Protein AF-A0A0P8XVA8-F1 (afdb_monomer_lite)

Sequence (141 aa):
MCWETRLVLPKIAVMILIILNGAVDSFELCRSSTLVIQVSASPHFAFCVVSFVTNGIIIGFSFIAIIGIILEKMLMLEVFLVAIIIHCFSKMVVWVVCGNYLDKVDPRFDHRLFEIGLITTLLTLYFASRLWMRICDIQRG

Secondary structure (DSSP, 8-state):
-TTHHHHHHHHHHHHHHHHHHHHHHHHHHHHHHHHHHH-TTSTTHHHHHHHHHHHHHHHHHHHHHHHHHHTT-HHHHHHHHHHHHHHHHHHHHHIIIIIHHHTTT-TT--HHHHHHHHHHHHHHHHHHHHHHHHHHHHHH-

Foldseek 3Di:
DVLVVVLPVLLVVLLVLLVVLLVLLVVLLVVLVVVLVVCVPDPCNVVSVLSNVLSVVLNVLSVLCNVCSVVVPLVSLVVNLVSLVVSLVSLVVCCVVVVVVVVVVPVPPDPVSSVVSNVSSVVSSVSSVVSSVSSVVVVVD

Organism: Drosophila ananassae (NCBI:txid7217)

pLDDT: mean 78.62, std 13.07, range [43.66, 93.69]

Structure (mmCIF, N/CA/C/O backbone):
data_AF-A0A0P8XVA8-F1
#
_entry.id   AF-A0A0P8XVA8-F1
#
loop_
_atom_site.group_PDB
_atom_site.id
_atom_site.type_symbol
_atom_site.label_atom_id
_atom_site.label_alt_id
_atom_site.label_comp_id
_atom_site.label_asym_id
_atom_site.label_entity_id
_atom_site.label_seq_id
_atom_site.pdbx_PDB_ins_code
_atom_site.Cartn_x
_atom_site.Cartn_y
_atom_site.Cartn_z
_atom_site.occupancy
_atom_site.B_iso_or_equiv
_atom_site.auth_seq_id
_atom_site.auth_comp_id
_atom_site.auth_asym_id
_atom_site.auth_atom_id
_atom_site.pdbx_PDB_model_num
ATOM 1 N N . MET A 1 1 ? -15.044 3.484 29.009 1.00 43.66 1 MET A N 1
ATOM 2 C CA . MET A 1 1 ? -13.900 4.421 28.903 1.00 43.66 1 MET A CA 1
ATOM 3 C C . MET A 1 1 ? -12.526 3.748 28.753 1.00 43.66 1 MET A C 1
ATOM 5 O O . MET A 1 1 ? -11.752 4.228 27.943 1.00 43.66 1 MET A O 1
ATOM 9 N N . CYS A 1 2 ? -12.189 2.636 29.431 1.00 51.25 2 CYS A N 1
ATOM 10 C CA . CYS A 1 2 ? -10.865 1.984 29.255 1.00 51.25 2 CYS A CA 1
ATOM 11 C C . CYS A 1 2 ? -10.637 1.236 27.921 1.00 51.25 2 CYS A C 1
ATOM 13 O O . CYS A 1 2 ? -9.511 0.827 27.646 1.00 51.25 2 CYS A O 1
ATOM 15 N N . TRP A 1 3 ? -11.675 0.995 27.116 1.00 49.81 3 TRP A N 1
ATOM 16 C CA . TRP A 1 3 ? -11.559 0.230 25.864 1.00 49.81 3 TRP A CA 1
ATOM 17 C C . TRP A 1 3 ? -11.219 1.113 24.656 1.00 49.81 3 TRP A C 1
ATOM 19 O O . TRP A 1 3 ? -10.370 0.734 23.852 1.00 49.81 3 TRP A O 1
ATOM 29 N N . GLU A 1 4 ? -11.781 2.322 24.581 1.00 51.34 4 GLU A N 1
ATOM 30 C CA . GLU A 1 4 ? -11.507 3.288 23.503 1.00 51.34 4 GLU A CA 1
ATOM 31 C C . GLU A 1 4 ? -10.033 3.723 23.483 1.00 51.34 4 GLU A C 1
ATOM 33 O O . GLU A 1 4 ? -9.414 3.808 22.424 1.00 51.34 4 GLU A O 1
ATOM 38 N N . THR A 1 5 ? -9.412 3.890 24.655 1.00 54.75 5 THR A N 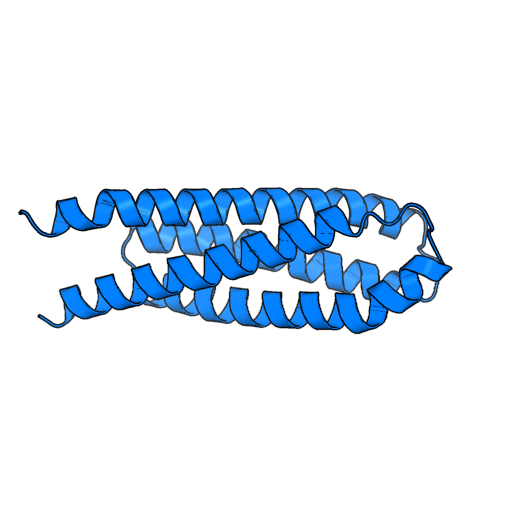1
ATOM 39 C CA . THR A 1 5 ? -7.988 4.241 24.778 1.00 54.75 5 THR A CA 1
ATOM 40 C C . THR A 1 5 ? -7.035 3.098 24.418 1.00 54.75 5 THR A C 1
ATOM 42 O O . THR A 1 5 ? -5.916 3.364 23.977 1.00 54.75 5 THR A O 1
ATOM 45 N N . ARG A 1 6 ? -7.456 1.825 24.514 1.00 63.38 6 ARG A N 1
ATOM 46 C CA . ARG A 1 6 ? -6.611 0.664 24.150 1.00 63.38 6 ARG A CA 1
ATOM 47 C C . ARG A 1 6 ? -6.347 0.549 22.648 1.00 63.38 6 ARG A C 1
ATOM 49 O O . ARG A 1 6 ? -5.365 -0.080 22.257 1.00 63.38 6 ARG A O 1
ATOM 56 N N . LEU A 1 7 ? -7.198 1.139 21.810 1.00 75.81 7 LEU A N 1
ATOM 57 C CA . LEU A 1 7 ? -7.057 1.083 20.354 1.00 75.81 7 LEU A CA 1
ATOM 58 C C . LEU A 1 7 ? -6.275 2.254 19.757 1.00 75.81 7 LEU A C 1
ATOM 60 O O . LEU A 1 7 ? -5.840 2.149 18.613 1.00 75.81 7 LEU A O 1
ATOM 64 N N . VAL A 1 8 ? -6.043 3.332 20.510 1.00 82.31 8 VAL A N 1
ATOM 65 C CA . VAL A 1 8 ? -5.367 4.535 19.995 1.00 82.31 8 VAL A CA 1
ATOM 66 C C . VAL A 1 8 ? -3.966 4.205 19.478 1.00 82.31 8 VAL A C 1
ATOM 68 O O . VAL A 1 8 ? -3.627 4.544 18.347 1.00 82.31 8 VAL A O 1
ATOM 71 N N . LEU A 1 9 ? -3.173 3.473 20.265 1.00 83.75 9 LEU A N 1
ATOM 72 C CA . LEU A 1 9 ? -1.804 3.120 19.888 1.00 83.75 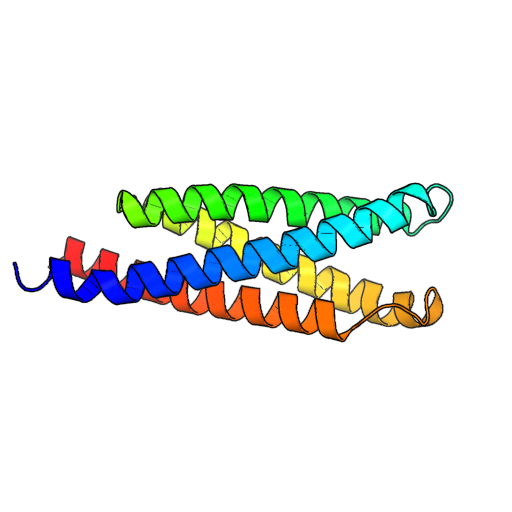9 LEU A CA 1
ATOM 73 C C . LEU A 1 9 ? -1.749 2.170 18.666 1.00 83.75 9 LEU A C 1
ATOM 75 O O . LEU A 1 9 ? -1.012 2.476 17.730 1.00 83.75 9 LEU A O 1
ATOM 79 N N . PRO A 1 10 ? -2.549 1.079 18.593 1.00 86.50 10 PRO A N 1
ATOM 80 C CA . PRO A 1 10 ? -2.672 0.273 17.376 1.00 86.50 10 PRO A CA 1
ATOM 81 C C . PRO A 1 10 ? -3.071 1.068 16.128 1.00 86.50 10 PRO A C 1
ATOM 83 O O . PRO A 1 10 ? -2.487 0.852 15.071 1.00 86.50 10 PRO A O 1
ATOM 86 N N . LYS A 1 11 ? -4.032 1.995 16.236 1.00 89.12 11 LYS A N 1
ATOM 87 C CA . LYS A 1 11 ? -4.465 2.832 15.106 1.00 89.12 11 LYS A CA 1
ATOM 88 C C . LYS A 1 11 ? -3.332 3.711 14.591 1.00 89.12 11 LYS A C 1
ATOM 90 O O . LYS A 1 11 ? -3.075 3.715 13.392 1.00 89.12 11 LYS A O 1
ATOM 95 N N . ILE A 1 12 ? -2.627 4.398 15.493 1.00 89.75 12 ILE A N 1
ATOM 96 C CA . ILE A 1 12 ? -1.477 5.241 15.139 1.00 89.75 12 ILE A CA 1
ATOM 97 C C . ILE A 1 12 ? -0.390 4.400 14.461 1.00 89.75 12 ILE A C 1
ATOM 99 O O . ILE A 1 12 ? 0.106 4.786 13.407 1.00 89.75 12 ILE A O 1
ATOM 103 N N . ALA A 1 13 ? -0.056 3.230 15.013 1.00 88.12 13 ALA A N 1
ATOM 104 C CA . ALA A 1 13 ? 0.947 2.341 14.429 1.00 88.12 13 ALA A CA 1
ATOM 105 C C . ALA A 1 13 ? 0.569 1.879 13.009 1.00 88.12 13 ALA A C 1
ATOM 107 O O . ALA A 1 13 ? 1.404 1.924 12.106 1.00 88.12 13 ALA A O 1
ATOM 108 N N . VAL A 1 14 ? -0.690 1.484 12.789 1.00 91.75 14 VAL A N 1
ATOM 109 C CA . VAL A 1 14 ? -1.176 1.084 11.457 1.00 91.75 14 VAL A CA 1
ATOM 110 C C . VAL A 1 14 ? -1.183 2.270 10.494 1.00 91.75 14 VAL A C 1
ATOM 112 O O . VAL A 1 14 ? -0.757 2.120 9.355 1.00 91.75 14 VAL A O 1
ATOM 115 N N . MET A 1 15 ? -1.593 3.459 10.937 1.00 92.31 15 MET A N 1
ATOM 116 C CA . MET A 1 15 ? -1.545 4.667 10.108 1.00 92.31 15 MET A CA 1
ATOM 117 C C . MET A 1 15 ? -0.115 5.020 9.688 1.00 92.31 15 MET A C 1
ATOM 119 O O . MET A 1 15 ? 0.108 5.325 8.522 1.00 92.31 15 MET A O 1
ATOM 123 N N . ILE A 1 16 ? 0.860 4.933 10.600 1.00 92.44 16 ILE A N 1
ATOM 124 C CA . ILE A 1 16 ? 2.277 5.155 10.276 1.00 92.44 16 ILE A CA 1
ATOM 125 C C . ILE A 1 16 ? 2.752 4.142 9.230 1.00 92.44 16 ILE A C 1
ATOM 127 O O . ILE A 1 16 ? 3.408 4.533 8.270 1.00 92.44 16 ILE A O 1
ATOM 131 N N . LEU A 1 17 ? 2.390 2.863 9.372 1.00 91.88 17 LEU A N 1
ATOM 132 C CA . LEU A 1 17 ? 2.717 1.829 8.385 1.00 91.88 17 LEU A CA 1
ATOM 133 C C . LEU A 1 17 ? 2.103 2.120 7.011 1.00 91.88 17 LEU A C 1
ATOM 135 O O . LEU A 1 17 ? 2.810 2.031 6.012 1.00 91.88 17 LEU A O 1
ATOM 139 N N . ILE A 1 18 ? 0.834 2.535 6.958 1.00 90.75 18 ILE A N 1
ATOM 140 C CA . ILE A 1 18 ? 0.164 2.922 5.707 1.00 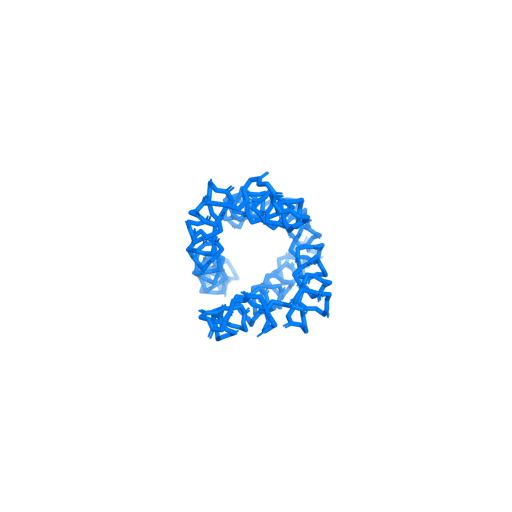90.75 18 ILE A CA 1
ATOM 141 C C . ILE A 1 18 ? 0.876 4.117 5.054 1.00 90.75 18 ILE A C 1
ATOM 143 O O . ILE A 1 18 ? 1.107 4.106 3.847 1.00 90.75 18 ILE A O 1
ATOM 147 N N . ILE A 1 19 ? 1.268 5.128 5.839 1.00 90.81 19 ILE A N 1
ATOM 148 C CA . ILE A 1 19 ? 2.004 6.302 5.340 1.00 90.81 19 ILE A CA 1
ATOM 149 C C . ILE A 1 19 ? 3.380 5.895 4.804 1.00 90.81 19 ILE A C 1
ATOM 151 O O . ILE A 1 19 ? 3.763 6.327 3.719 1.00 90.81 19 ILE A O 1
ATOM 155 N N . LEU A 1 20 ? 4.118 5.058 5.538 1.00 89.25 20 LEU A N 1
ATOM 156 C CA . LEU A 1 20 ? 5.421 4.553 5.104 1.00 89.25 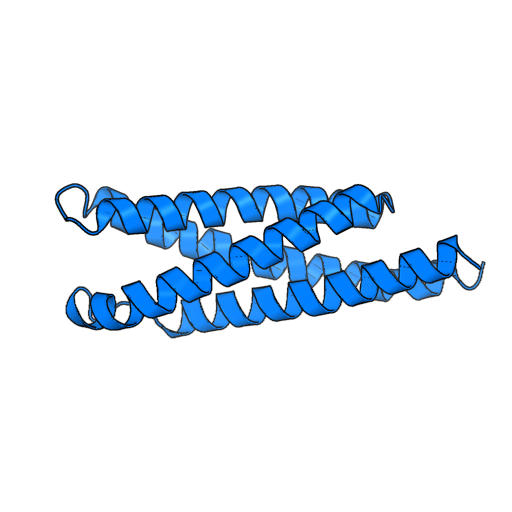20 LEU A CA 1
ATOM 157 C C . LEU A 1 20 ? 5.298 3.738 3.814 1.00 89.25 20 LEU A C 1
ATOM 159 O O . LEU A 1 20 ? 6.095 3.939 2.902 1.00 89.25 20 LEU A O 1
ATOM 163 N N . ASN A 1 21 ? 4.282 2.879 3.707 1.00 87.50 21 ASN A N 1
ATOM 164 C CA . ASN A 1 21 ? 4.028 2.124 2.485 1.00 87.50 21 ASN A CA 1
ATOM 165 C C . ASN A 1 21 ? 3.723 3.056 1.305 1.00 87.50 21 ASN A C 1
ATOM 167 O O . ASN A 1 21 ? 4.370 2.966 0.267 1.00 87.50 21 ASN A O 1
ATOM 171 N N . GLY A 1 22 ? 2.831 4.031 1.505 1.00 84.06 22 GLY A N 1
ATOM 172 C CA . GLY A 1 22 ? 2.519 5.039 0.493 1.00 84.06 22 GLY A CA 1
ATOM 173 C C . GLY A 1 22 ? 3.736 5.870 0.072 1.00 84.06 22 GLY A C 1
ATOM 174 O O . GLY A 1 22 ? 3.846 6.242 -1.095 1.00 84.06 22 GLY A O 1
ATOM 175 N N . ALA A 1 23 ? 4.679 6.137 0.981 1.00 84.19 23 ALA A N 1
ATOM 176 C CA . ALA A 1 23 ? 5.927 6.826 0.661 1.00 84.19 23 ALA A CA 1
ATOM 177 C C . ALA A 1 23 ? 6.855 5.970 -0.218 1.00 84.19 23 ALA A C 1
ATOM 179 O O . ALA A 1 23 ? 7.413 6.489 -1.187 1.00 84.19 23 ALA A O 1
ATOM 180 N N . VAL A 1 24 ? 6.987 4.671 0.077 1.00 85.88 24 VAL A N 1
ATOM 181 C CA . VAL A 1 24 ? 7.750 3.733 -0.765 1.00 85.88 24 VAL A CA 1
ATOM 182 C C . VAL A 1 24 ? 7.111 3.615 -2.150 1.00 85.88 24 VAL A C 1
ATOM 184 O O . VAL A 1 24 ? 7.804 3.782 -3.153 1.00 85.88 24 VAL A O 1
ATOM 187 N N . ASP A 1 25 ? 5.789 3.447 -2.218 1.00 81.25 25 ASP A N 1
ATOM 188 C CA . ASP A 1 25 ? 5.052 3.359 -3.485 1.00 81.25 25 ASP A CA 1
ATOM 189 C C . ASP A 1 25 ? 5.166 4.652 -4.306 1.00 81.25 25 ASP A C 1
ATOM 191 O O . ASP A 1 25 ? 5.333 4.610 -5.526 1.00 81.25 25 ASP A O 1
ATOM 195 N N . SER A 1 26 ? 5.148 5.815 -3.646 1.00 79.69 26 SER A N 1
ATOM 196 C CA . SER A 1 26 ? 5.354 7.116 -4.299 1.00 79.69 26 SER A CA 1
ATOM 197 C C . SER A 1 26 ? 6.767 7.250 -4.863 1.00 79.69 26 SER A C 1
ATOM 199 O O . SER A 1 26 ? 6.952 7.774 -5.960 1.00 79.69 26 SER A O 1
ATOM 201 N N . PHE A 1 27 ? 7.774 6.759 -4.139 1.00 81.56 27 PHE A N 1
ATOM 202 C CA . PHE A 1 27 ? 9.157 6.769 -4.607 1.00 81.56 27 PHE A CA 1
ATOM 203 C C . PHE A 1 27 ? 9.355 5.838 -5.813 1.00 81.56 27 PHE A C 1
ATOM 205 O O . PHE A 1 27 ? 9.957 6.238 -6.813 1.00 81.56 27 PHE A O 1
ATOM 212 N N . GLU A 1 28 ? 8.785 4.630 -5.771 1.00 72.88 28 GLU A N 1
ATOM 213 C CA . GLU A 1 28 ? 8.747 3.718 -6.920 1.00 72.88 28 GLU A CA 1
ATOM 214 C C . GLU A 1 28 ? 8.021 4.335 -8.124 1.00 72.88 28 GLU A C 1
ATOM 216 O O . GLU A 1 28 ? 8.470 4.179 -9.262 1.00 72.88 28 GLU A O 1
ATOM 221 N N . LEU A 1 29 ? 6.928 5.067 -7.894 1.00 70.75 29 LEU A N 1
ATOM 222 C CA . LEU A 1 29 ? 6.163 5.757 -8.933 1.00 70.75 29 LEU A CA 1
ATOM 223 C C . LEU A 1 29 ? 6.980 6.878 -9.595 1.00 70.75 29 LEU A C 1
ATOM 225 O O . LEU A 1 29 ? 6.999 6.973 -10.823 1.00 70.75 29 LEU A O 1
ATOM 229 N N . CYS A 1 30 ? 7.718 7.670 -8.812 1.00 69.69 30 CYS A N 1
ATOM 230 C CA . CYS A 1 30 ? 8.633 8.700 -9.316 1.00 69.69 30 CYS A CA 1
ATOM 231 C C . CYS A 1 30 ? 9.795 8.119 -10.137 1.00 69.69 30 CYS A C 1
ATOM 233 O O . CYS A 1 30 ? 10.192 8.699 -11.147 1.00 69.69 30 CYS A O 1
ATOM 235 N N . ARG A 1 31 ? 10.338 6.967 -9.733 1.00 70.38 31 ARG A N 1
ATOM 236 C CA . ARG A 1 31 ? 11.388 6.274 -10.497 1.00 70.38 31 ARG A CA 1
ATOM 237 C C . ARG A 1 31 ? 10.835 5.641 -11.775 1.00 70.38 31 ARG A C 1
ATOM 239 O O . ARG A 1 31 ? 11.466 5.690 -12.829 1.00 70.38 31 ARG A O 1
ATOM 246 N N . SER A 1 32 ? 9.637 5.071 -11.694 1.00 65.38 32 SER A N 1
ATOM 247 C CA . SER A 1 32 ? 8.962 4.464 -12.841 1.00 65.38 32 SER A CA 1
ATOM 248 C C . SER A 1 32 ? 8.551 5.512 -13.873 1.00 65.38 32 SER A C 1
ATOM 250 O O . SER A 1 32 ? 8.671 5.253 -15.062 1.00 65.38 32 SER A O 1
ATOM 252 N N . SER A 1 33 ? 8.128 6.713 -13.463 1.00 58.00 33 SER A N 1
ATOM 253 C CA . SER A 1 33 ? 7.738 7.780 -14.397 1.00 58.00 33 SER A CA 1
ATOM 254 C C . SER A 1 33 ? 8.910 8.282 -15.245 1.00 58.00 33 SER A C 1
ATOM 256 O O . SER A 1 33 ? 8.739 8.541 -16.436 1.00 58.00 33 SER A O 1
ATOM 258 N N . THR A 1 34 ? 10.119 8.341 -14.679 1.00 62.22 34 THR A N 1
ATOM 259 C CA . THR A 1 34 ? 11.338 8.695 -15.427 1.00 62.22 34 THR A CA 1
ATOM 260 C C . THR A 1 34 ? 11.693 7.625 -16.463 1.00 62.22 34 THR A C 1
ATOM 262 O O . THR A 1 34 ? 12.051 7.963 -17.591 1.00 62.22 34 THR A O 1
ATOM 265 N N . LEU A 1 35 ? 11.513 6.345 -16.120 1.00 59.03 35 LEU A N 1
ATOM 266 C CA . LEU A 1 35 ? 11.657 5.216 -17.046 1.00 59.03 35 LEU A CA 1
ATOM 267 C C . LEU A 1 35 ? 10.571 5.214 -18.138 1.00 59.03 35 LEU A C 1
ATOM 269 O O . LEU A 1 35 ? 10.885 5.062 -19.312 1.00 59.03 35 LEU A O 1
ATOM 273 N N . VAL A 1 36 ? 9.300 5.454 -17.808 1.00 57.81 36 VAL A N 1
ATOM 274 C CA . VAL A 1 36 ? 8.198 5.497 -18.795 1.00 57.81 36 VAL A CA 1
ATOM 275 C C . VAL A 1 36 ? 8.466 6.531 -19.897 1.00 57.81 36 VAL A C 1
ATOM 277 O O . VAL A 1 36 ? 8.208 6.261 -21.069 1.00 57.81 36 VAL A O 1
ATOM 280 N N . ILE A 1 37 ? 9.029 7.691 -19.540 1.00 60.47 37 ILE A N 1
ATOM 281 C CA . ILE A 1 37 ? 9.363 8.760 -20.494 1.00 60.47 37 ILE A CA 1
ATOM 282 C C . ILE A 1 37 ? 10.525 8.350 -21.416 1.00 60.47 37 ILE A C 1
ATOM 284 O O . ILE A 1 37 ? 10.506 8.664 -22.605 1.00 60.47 37 ILE A O 1
ATOM 288 N N . GLN A 1 38 ? 11.524 7.634 -20.895 1.00 59.69 38 GLN A N 1
ATOM 289 C CA . GLN A 1 38 ? 12.718 7.238 -21.653 1.00 59.69 38 GLN A CA 1
ATOM 290 C C . GLN A 1 38 ? 12.506 6.004 -22.537 1.00 59.69 38 GLN A C 1
ATOM 292 O O . GLN A 1 38 ? 13.179 5.856 -23.554 1.00 59.69 38 GLN A O 1
ATOM 297 N N . VAL A 1 39 ? 11.582 5.115 -22.163 1.00 59.69 39 VAL A N 1
ATOM 298 C CA . VAL A 1 39 ? 11.476 3.768 -22.741 1.00 59.69 39 VAL A CA 1
ATOM 299 C C . VAL A 1 39 ? 10.183 3.581 -23.568 1.00 59.69 39 VAL A C 1
ATOM 301 O O . VAL A 1 39 ? 9.731 2.457 -23.805 1.00 59.69 39 VAL A O 1
ATOM 304 N N . SER A 1 40 ? 9.608 4.690 -24.054 1.00 58.78 40 SER A N 1
ATOM 305 C CA . SER A 1 40 ? 8.334 4.772 -24.798 1.00 58.78 40 SER A CA 1
ATOM 306 C C . SER A 1 40 ? 8.268 3.943 -26.090 1.00 58.78 40 SER A C 1
ATOM 308 O O . SER A 1 40 ? 7.176 3.632 -26.557 1.00 58.78 40 SER A O 1
ATOM 310 N N . ALA A 1 41 ? 9.415 3.535 -26.643 1.00 56.47 41 ALA A N 1
ATOM 311 C CA . ALA A 1 41 ? 9.507 2.698 -27.843 1.00 56.47 41 ALA A CA 1
ATOM 312 C C . ALA A 1 41 ? 9.782 1.206 -27.559 1.00 56.47 41 ALA A C 1
ATOM 314 O O . ALA A 1 41 ? 9.895 0.418 -28.496 1.00 56.47 41 ALA A O 1
ATOM 315 N N . SER A 1 42 ? 9.915 0.795 -26.292 1.00 62.09 42 SER A N 1
ATOM 316 C CA . SER A 1 42 ? 10.199 -0.604 -25.944 1.00 62.09 42 SER A CA 1
ATOM 317 C C . SER A 1 42 ? 8.930 -1.404 -25.623 1.00 62.09 42 SER A C 1
ATOM 319 O O . SER A 1 42 ? 7.944 -0.838 -25.139 1.00 62.09 42 SER A O 1
ATOM 321 N N . PRO A 1 43 ? 8.969 -2.743 -25.752 1.00 60.12 43 PRO A N 1
ATOM 322 C CA . PRO A 1 43 ? 7.890 -3.616 -25.279 1.00 60.12 43 PRO A CA 1
ATOM 323 C C . PRO A 1 43 ? 7.657 -3.541 -23.755 1.00 60.12 43 PRO A C 1
ATOM 325 O O . PRO A 1 43 ? 6.648 -4.041 -23.262 1.00 60.12 43 PRO A O 1
ATOM 328 N N . HIS A 1 44 ? 8.554 -2.903 -22.994 1.00 63.16 44 HIS A N 1
ATOM 329 C CA . HIS A 1 44 ? 8.469 -2.773 -21.537 1.00 63.16 44 HIS A CA 1
ATOM 330 C C . HIS A 1 44 ? 7.575 -1.615 -21.077 1.00 63.16 44 HIS A C 1
ATOM 332 O O . HIS A 1 44 ? 7.194 -1.563 -19.908 1.00 63.16 44 HIS A O 1
ATOM 338 N N . PHE A 1 45 ? 7.183 -0.722 -21.994 1.00 67.50 45 PHE A N 1
ATOM 339 C CA . PHE A 1 45 ? 6.324 0.423 -21.696 1.00 67.50 45 PHE A CA 1
ATOM 340 C C . PHE A 1 45 ? 5.010 0.007 -21.017 1.00 67.50 45 PHE A C 1
ATOM 342 O O . PHE A 1 45 ? 4.627 0.592 -20.006 1.00 67.50 45 PHE A O 1
ATOM 349 N N . ALA A 1 46 ? 4.362 -1.058 -21.503 1.00 69.06 46 ALA A N 1
ATOM 350 C CA . ALA A 1 46 ? 3.104 -1.547 -20.939 1.00 69.06 46 ALA A CA 1
ATOM 351 C C . ALA A 1 46 ? 3.249 -1.989 -19.470 1.00 69.06 46 ALA A C 1
ATOM 353 O O . ALA A 1 46 ? 2.413 -1.643 -18.638 1.00 69.06 46 ALA A O 1
ATOM 354 N N . PHE A 1 47 ? 4.333 -2.690 -19.125 1.00 69.38 47 PHE A N 1
ATOM 355 C CA . PHE A 1 47 ? 4.596 -3.129 -17.751 1.00 69.38 47 PHE A CA 1
ATOM 356 C C . PHE A 1 47 ? 4.885 -1.951 -16.816 1.00 69.38 47 PHE A C 1
ATOM 358 O O . PHE A 1 47 ? 4.364 -1.906 -15.701 1.00 69.38 47 PHE A O 1
ATOM 365 N N . CYS A 1 48 ? 5.666 -0.970 -17.276 1.00 69.44 48 CYS A N 1
ATOM 366 C CA . CYS A 1 48 ? 5.942 0.239 -16.504 1.00 69.44 48 CYS A CA 1
ATOM 367 C C . CYS A 1 48 ? 4.670 1.068 -16.260 1.00 69.44 48 CYS A C 1
ATOM 369 O O . CYS A 1 48 ? 4.479 1.571 -15.154 1.00 69.44 48 CYS A O 1
ATOM 371 N N . VAL A 1 49 ? 3.774 1.162 -17.249 1.00 74.31 49 VAL A N 1
ATOM 372 C CA . VAL A 1 49 ? 2.473 1.834 -17.101 1.00 74.31 49 VAL A CA 1
ATOM 373 C C . VAL A 1 49 ? 1.570 1.091 -16.116 1.00 74.31 49 VAL A C 1
ATOM 375 O O . VAL A 1 49 ? 0.973 1.733 -15.256 1.00 74.31 49 VAL A O 1
ATOM 378 N N . VAL A 1 50 ? 1.490 -0.243 -16.185 1.00 75.69 50 VAL A N 1
ATOM 379 C CA . VAL A 1 50 ? 0.704 -1.036 -15.222 1.00 75.69 50 VAL A CA 1
ATOM 380 C C . VAL A 1 50 ? 1.223 -0.819 -13.803 1.00 75.69 50 VAL A C 1
ATOM 382 O O . VAL A 1 50 ? 0.429 -0.489 -12.929 1.00 75.69 50 VAL A O 1
ATOM 385 N N . SER A 1 51 ? 2.541 -0.906 -13.593 1.00 74.50 51 SER A N 1
ATOM 386 C CA . SER A 1 51 ? 3.171 -0.641 -12.292 1.00 74.50 51 SER A CA 1
ATOM 387 C C . SER A 1 51 ? 2.842 0.767 -11.771 1.00 74.50 51 SER A C 1
ATOM 389 O O . SER A 1 51 ? 2.370 0.927 -10.642 1.00 74.50 51 SER A O 1
ATOM 391 N N . PHE A 1 52 ? 2.982 1.786 -12.628 1.00 76.38 52 PHE A N 1
ATOM 392 C CA . PHE A 1 52 ? 2.643 3.176 -12.313 1.00 76.38 52 PHE A CA 1
ATOM 393 C C . PHE A 1 52 ? 1.178 3.335 -11.884 1.00 76.38 52 PHE A C 1
ATOM 395 O O . PHE A 1 52 ? 0.897 3.929 -10.843 1.00 76.38 52 PHE A O 1
ATOM 402 N N . VAL A 1 53 ? 0.239 2.775 -12.653 1.00 82.19 53 VAL A N 1
ATOM 403 C CA . VAL A 1 53 ? -1.197 2.844 -12.350 1.00 82.19 53 VAL A CA 1
ATOM 404 C C . VAL A 1 53 ? -1.509 2.114 -11.044 1.00 82.19 53 VAL A C 1
ATOM 406 O O . VAL A 1 53 ? -2.224 2.656 -10.202 1.00 82.19 53 VAL A O 1
ATOM 409 N N . THR A 1 54 ? -0.944 0.923 -10.825 1.00 81.56 54 THR A N 1
ATOM 410 C CA . THR A 1 54 ? -1.172 0.162 -9.588 1.00 81.56 54 THR A CA 1
ATOM 411 C C . THR A 1 54 ? -0.631 0.875 -8.350 1.00 81.56 54 THR A C 1
ATOM 413 O O . THR A 1 54 ? -1.323 0.903 -7.331 1.00 81.56 54 THR A O 1
ATOM 416 N N . ASN A 1 55 ? 0.547 1.504 -8.443 1.00 82.75 55 ASN A N 1
ATOM 417 C CA . ASN A 1 55 ? 1.128 2.297 -7.357 1.00 82.75 55 ASN A CA 1
ATOM 418 C C . ASN A 1 55 ? 0.293 3.566 -7.088 1.00 82.75 55 ASN A C 1
ATOM 420 O O . ASN A 1 55 ? 0.019 3.905 -5.941 1.00 82.75 55 ASN A O 1
ATOM 424 N N . GLY A 1 56 ? -0.204 4.240 -8.129 1.00 80.69 56 GLY A N 1
ATOM 425 C CA . GLY A 1 56 ? -1.078 5.408 -7.965 1.00 80.69 56 GLY A CA 1
ATOM 426 C C . GLY A 1 56 ? -2.412 5.072 -7.287 1.00 80.69 56 GLY A C 1
ATOM 427 O O . GLY A 1 56 ? -2.858 5.783 -6.384 1.00 80.69 56 GLY A O 1
ATOM 428 N N . ILE A 1 57 ? -3.036 3.958 -7.682 1.00 87.31 57 ILE A N 1
ATOM 429 C CA . ILE A 1 57 ? -4.306 3.502 -7.105 1.00 87.31 57 ILE A CA 1
ATOM 430 C C . ILE A 1 57 ? -4.139 3.147 -5.621 1.00 87.31 57 ILE A C 1
ATOM 432 O O . ILE A 1 57 ? -4.965 3.563 -4.804 1.00 87.31 57 ILE A O 1
ATOM 436 N N . ILE A 1 58 ? -3.077 2.419 -5.246 1.00 87.69 58 ILE A N 1
ATOM 437 C CA . ILE A 1 58 ? -2.887 2.009 -3.846 1.00 87.69 58 ILE A CA 1
ATOM 438 C C . ILE A 1 58 ? -2.607 3.204 -2.927 1.00 87.69 58 ILE A C 1
ATOM 440 O O . ILE A 1 58 ? -3.093 3.227 -1.795 1.00 87.69 58 ILE A O 1
ATOM 444 N N . ILE A 1 59 ? -1.916 4.238 -3.419 1.00 87.81 59 ILE A N 1
ATOM 445 C CA . ILE A 1 59 ? -1.732 5.503 -2.694 1.00 87.81 59 ILE A CA 1
ATOM 446 C C . ILE A 1 59 ? -3.099 6.140 -2.395 1.00 87.81 59 ILE A C 1
ATOM 448 O O . ILE A 1 59 ? -3.371 6.511 -1.253 1.00 87.81 59 ILE A O 1
ATOM 452 N N . GLY A 1 60 ? -4.001 6.191 -3.381 1.00 87.81 60 GLY A N 1
ATOM 453 C CA . GLY A 1 60 ? -5.374 6.673 -3.192 1.00 87.81 60 GLY A CA 1
ATOM 454 C C . GLY A 1 60 ? -6.138 5.893 -2.115 1.00 87.81 60 GLY A C 1
ATOM 455 O O . GLY A 1 60 ? -6.706 6.485 -1.195 1.00 87.81 60 GLY A O 1
ATOM 456 N N . PHE A 1 61 ? -6.096 4.559 -2.174 1.00 89.81 61 PHE A N 1
ATOM 457 C CA . PHE A 1 61 ? -6.724 3.706 -1.160 1.00 89.81 61 PHE A CA 1
ATOM 458 C C . PHE A 1 61 ? -6.092 3.853 0.227 1.00 89.81 61 PHE A C 1
ATOM 460 O O . PHE A 1 61 ? -6.800 3.748 1.227 1.00 89.81 61 PHE A O 1
ATOM 467 N N . SER A 1 62 ? -4.797 4.158 0.306 1.00 89.94 62 SER A N 1
ATOM 468 C CA . SER A 1 62 ? -4.091 4.400 1.568 1.00 89.94 62 SER A CA 1
ATOM 469 C C . SER A 1 62 ? -4.630 5.641 2.291 1.00 89.94 62 SER A C 1
ATOM 471 O O . SER A 1 62 ? -4.852 5.600 3.501 1.00 89.94 62 SER A O 1
ATOM 473 N N . PHE A 1 63 ? -4.954 6.718 1.563 1.00 89.06 63 PHE A N 1
ATOM 474 C CA . PHE A 1 63 ? -5.633 7.885 2.144 1.00 89.06 63 PHE A CA 1
ATOM 475 C C . PHE A 1 63 ? -7.039 7.548 2.656 1.00 89.06 63 PHE A C 1
ATOM 477 O O . PHE A 1 63 ? -7.402 7.935 3.769 1.00 89.06 63 PHE A O 1
ATOM 484 N N . ILE A 1 64 ? -7.816 6.790 1.874 1.00 90.50 64 ILE A N 1
ATOM 485 C CA . ILE A 1 64 ? -9.160 6.338 2.272 1.00 90.50 64 ILE A CA 1
ATOM 486 C C . ILE A 1 64 ? -9.080 5.479 3.540 1.00 90.50 64 ILE A C 1
ATOM 488 O O . ILE A 1 64 ? -9.893 5.646 4.447 1.00 90.50 64 ILE A O 1
ATOM 492 N N . ALA A 1 65 ? -8.078 4.605 3.641 1.00 90.81 65 ALA A N 1
ATOM 493 C CA . ALA A 1 65 ? -7.857 3.755 4.803 1.00 90.81 65 ALA A CA 1
ATOM 494 C C . ALA A 1 65 ? -7.541 4.562 6.064 1.00 90.81 65 ALA A C 1
ATOM 496 O O . ALA A 1 65 ? -8.106 4.285 7.119 1.00 90.81 65 ALA A O 1
ATOM 497 N N . ILE A 1 66 ? -6.691 5.589 5.959 1.00 92.88 66 ILE A N 1
ATOM 498 C CA . ILE A 1 66 ? -6.381 6.488 7.079 1.00 92.88 66 ILE A CA 1
ATOM 499 C C . ILE A 1 66 ? -7.658 7.167 7.587 1.00 92.88 66 ILE A C 1
ATOM 501 O O . ILE A 1 66 ? -7.938 7.135 8.786 1.00 92.88 66 ILE A O 1
ATOM 505 N N . ILE A 1 67 ? -8.466 7.724 6.680 1.00 91.19 67 ILE A N 1
ATOM 506 C CA . ILE A 1 67 ? -9.755 8.335 7.033 1.00 91.19 67 ILE A CA 1
ATOM 507 C C . ILE A 1 67 ? -10.685 7.292 7.668 1.00 91.19 67 ILE A C 1
ATOM 509 O O . ILE A 1 67 ? -11.311 7.566 8.691 1.00 91.19 67 ILE A O 1
ATOM 513 N N . GLY A 1 68 ? -10.733 6.080 7.113 1.00 88.62 68 GLY A N 1
ATOM 514 C CA . GLY A 1 68 ? -11.515 4.964 7.638 1.00 88.62 68 GLY A CA 1
ATOM 515 C C . GLY A 1 68 ? -11.107 4.548 9.053 1.00 88.62 68 GLY A C 1
ATOM 516 O O . GLY A 1 68 ? -11.978 4.272 9.872 1.00 88.62 68 GLY A O 1
ATOM 517 N N . ILE A 1 69 ? -9.810 4.561 9.374 1.00 90.31 69 ILE A N 1
ATOM 518 C CA . ILE A 1 69 ? -9.286 4.266 10.717 1.00 90.31 69 ILE A CA 1
ATOM 519 C C . ILE A 1 69 ? -9.665 5.369 11.713 1.00 90.31 69 ILE A C 1
ATOM 521 O O . ILE A 1 69 ? -10.057 5.064 12.842 1.00 90.31 69 ILE A O 1
ATOM 525 N N . ILE A 1 70 ? -9.570 6.639 11.302 1.00 88.25 70 ILE A N 1
ATOM 526 C CA . ILE A 1 70 ? -9.929 7.796 12.139 1.00 88.25 70 ILE A CA 1
ATOM 527 C C . ILE A 1 70 ? -11.431 7.800 12.437 1.00 88.25 70 ILE A C 1
ATOM 529 O O . ILE A 1 70 ? -11.829 7.969 13.586 1.00 88.25 70 ILE A O 1
ATOM 533 N N . LEU A 1 71 ? -12.258 7.591 11.410 1.00 88.56 71 LEU A N 1
ATOM 534 C CA . LEU A 1 71 ? -13.721 7.614 11.501 1.00 88.56 71 LEU A CA 1
ATOM 535 C C . LEU A 1 71 ? -14.338 6.262 11.899 1.00 88.56 71 LEU A C 1
ATOM 537 O O . LEU A 1 71 ? -15.563 6.133 11.891 1.00 88.56 71 LEU A O 1
ATOM 541 N N . GLU A 1 72 ? -13.508 5.254 12.179 1.00 86.25 72 GLU A N 1
ATOM 542 C CA . GLU A 1 72 ? -13.909 3.877 12.507 1.00 86.25 72 GLU A CA 1
ATOM 543 C C . GLU A 1 72 ? -14.900 3.256 11.499 1.00 86.25 72 GLU A C 1
ATOM 545 O O . GLU A 1 72 ? -15.803 2.489 11.841 1.00 86.25 72 GLU A O 1
ATOM 550 N N . LYS A 1 73 ? -14.742 3.584 10.212 1.00 87.00 73 LYS A N 1
ATOM 551 C CA . LYS A 1 73 ? -15.582 3.063 9.129 1.00 87.00 73 LYS A CA 1
ATOM 552 C C . LYS A 1 73 ? -15.042 1.722 8.641 1.00 87.00 73 LYS A C 1
ATOM 554 O O . LYS A 1 73 ? -14.196 1.665 7.751 1.00 87.00 73 LYS A O 1
ATOM 559 N N . MET A 1 74 ? -15.593 0.639 9.183 1.00 84.25 74 MET A N 1
ATOM 560 C CA . MET A 1 74 ? -15.177 -0.741 8.888 1.00 84.25 74 MET A CA 1
ATOM 561 C C . MET A 1 74 ? -15.179 -1.088 7.401 1.00 84.25 74 MET A C 1
ATOM 563 O O . MET A 1 74 ? -14.239 -1.716 6.927 1.00 84.25 74 MET A O 1
ATOM 567 N N . LEU A 1 75 ? -16.178 -0.607 6.657 1.00 88.69 75 LEU A N 1
ATOM 568 C CA . LEU A 1 75 ? -16.277 -0.827 5.213 1.00 88.69 75 LEU A CA 1
ATOM 569 C C . LEU A 1 75 ? -15.108 -0.188 4.442 1.00 88.69 75 LEU A C 1
ATOM 571 O O . LEU A 1 75 ? -14.607 -0.771 3.489 1.00 88.69 75 LEU A O 1
ATOM 575 N N . MET A 1 76 ? -14.622 0.985 4.867 1.00 90.56 76 MET A N 1
ATOM 576 C CA . MET A 1 76 ? -13.458 1.625 4.235 1.00 90.56 76 MET A CA 1
ATOM 577 C C . MET A 1 76 ? -12.174 0.833 4.497 1.00 90.56 76 MET A C 1
ATOM 579 O O . MET A 1 76 ? -11.341 0.693 3.604 1.00 90.56 76 MET A O 1
ATOM 583 N N . LEU A 1 77 ? -12.029 0.291 5.711 1.00 88.25 77 LEU A N 1
ATOM 584 C CA . LEU A 1 77 ? -10.885 -0.541 6.074 1.00 88.25 77 LEU A CA 1
ATOM 585 C C . LEU A 1 77 ? -10.917 -1.895 5.344 1.00 88.25 77 LEU A C 1
ATOM 587 O O . LEU A 1 77 ? -9.881 -2.358 4.884 1.00 88.25 77 LEU A O 1
ATOM 591 N N . GLU A 1 78 ? -12.095 -2.494 5.171 1.00 90.25 78 GLU A N 1
ATOM 592 C CA . GLU A 1 78 ? -12.290 -3.717 4.383 1.00 90.25 78 GLU A CA 1
ATOM 593 C C . GLU A 1 78 ? -11.944 -3.510 2.901 1.00 90.25 78 GLU A C 1
ATOM 595 O O . GLU A 1 78 ? -11.175 -4.283 2.333 1.00 90.25 78 GLU A O 1
ATOM 600 N N . VAL A 1 79 ? -12.431 -2.424 2.290 1.00 92.62 79 VAL A N 1
ATOM 601 C CA . VAL A 1 79 ? -12.086 -2.065 0.904 1.00 92.62 79 VAL A CA 1
ATOM 602 C C . VAL A 1 79 ? -10.575 -1.876 0.748 1.00 92.62 79 VAL A C 1
ATOM 604 O O . VAL A 1 79 ? -9.992 -2.366 -0.219 1.00 92.62 79 VAL A O 1
ATOM 607 N N . PHE A 1 80 ? -9.920 -1.222 1.711 1.00 92.94 80 PHE A N 1
ATOM 608 C CA . PHE A 1 80 ? -8.464 -1.098 1.719 1.00 92.94 80 PHE A CA 1
ATOM 609 C C . PHE A 1 80 ? -7.755 -2.455 1.821 1.00 92.94 80 PHE A C 1
ATOM 611 O O . PHE A 1 80 ? -6.789 -2.683 1.097 1.00 92.94 80 PHE A O 1
ATOM 618 N N . LEU A 1 81 ? -8.234 -3.368 2.671 1.00 93.00 81 LEU A N 1
ATOM 619 C CA . LEU A 1 81 ? -7.666 -4.713 2.800 1.00 93.00 81 LEU A CA 1
ATOM 620 C C . LEU A 1 81 ? -7.763 -5.505 1.491 1.00 93.00 81 LEU A C 1
ATOM 622 O O . LEU A 1 81 ? -6.797 -6.145 1.083 1.00 93.00 81 LEU A O 1
ATOM 626 N N . VAL A 1 82 ? -8.891 -5.423 0.787 1.00 93.69 82 VAL A N 1
ATOM 627 C CA . VAL A 1 82 ? -9.026 -6.046 -0.537 1.00 93.69 82 VAL A CA 1
ATOM 628 C C . VAL A 1 82 ? -8.062 -5.401 -1.537 1.00 93.69 82 VAL A C 1
ATOM 630 O O . VAL A 1 82 ? -7.355 -6.108 -2.258 1.00 93.69 82 VAL A O 1
ATOM 633 N N . ALA A 1 83 ? -7.974 -4.068 -1.550 1.00 91.56 83 ALA A N 1
ATOM 634 C CA . ALA A 1 83 ? -7.084 -3.338 -2.447 1.00 91.56 83 ALA A CA 1
ATOM 635 C C . ALA A 1 83 ? -5.603 -3.681 -2.213 1.00 91.56 83 ALA A C 1
ATOM 637 O O . ALA A 1 83 ? -4.879 -3.933 -3.176 1.00 91.56 83 ALA A O 1
ATOM 638 N N . ILE A 1 84 ? -5.149 -3.747 -0.956 1.00 90.44 84 ILE A N 1
ATOM 639 C CA . ILE A 1 84 ? -3.751 -4.061 -0.636 1.00 90.44 84 ILE A CA 1
ATOM 640 C C . ILE A 1 84 ? -3.405 -5.528 -0.929 1.00 90.44 84 ILE A C 1
ATOM 642 O O . ILE A 1 84 ? -2.284 -5.807 -1.344 1.00 90.44 84 ILE A O 1
ATOM 646 N N . ILE A 1 85 ? -4.361 -6.461 -0.816 1.00 92.38 85 ILE A N 1
ATOM 647 C CA . ILE A 1 85 ? -4.177 -7.852 -1.265 1.00 92.38 85 ILE A CA 1
ATOM 648 C C . ILE A 1 85 ? -3.951 -7.897 -2.780 1.00 92.38 85 ILE A C 1
ATOM 650 O O . ILE A 1 85 ? -2.964 -8.476 -3.237 1.00 92.38 85 ILE A O 1
ATOM 654 N N . ILE A 1 86 ? -4.830 -7.257 -3.562 1.00 91.25 86 ILE A N 1
ATOM 655 C CA . ILE A 1 86 ? -4.702 -7.185 -5.028 1.00 91.25 86 ILE A CA 1
ATOM 656 C C . ILE A 1 86 ? -3.372 -6.531 -5.415 1.00 91.25 86 ILE A C 1
ATOM 658 O O . ILE A 1 86 ? -2.681 -7.006 -6.320 1.00 91.25 86 ILE A O 1
ATOM 662 N N . HIS A 1 87 ? -2.986 -5.470 -4.707 1.00 89.12 87 HIS A N 1
ATOM 663 C CA . HIS A 1 87 ? -1.717 -4.787 -4.911 1.00 89.12 87 HIS A CA 1
ATOM 664 C C . HIS A 1 87 ? -0.515 -5.705 -4.636 1.00 89.12 87 HIS A C 1
ATOM 666 O O . HIS A 1 87 ? 0.381 -5.797 -5.473 1.00 89.12 87 HIS A O 1
ATOM 672 N N . CYS A 1 88 ? -0.532 -6.460 -3.532 1.00 87.62 88 CYS A N 1
ATOM 673 C CA . CYS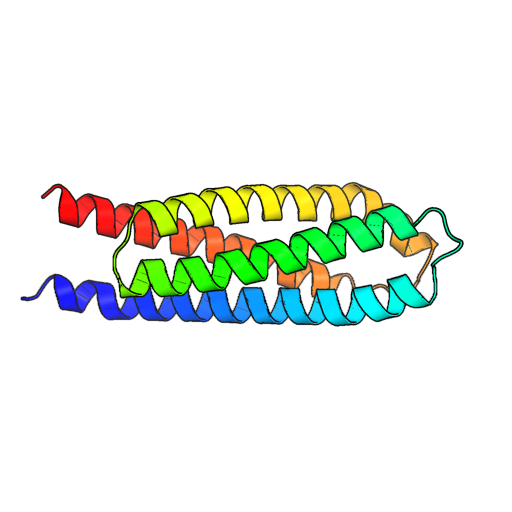 A 1 88 ? 0.500 -7.448 -3.209 1.00 87.62 88 CYS A CA 1
ATOM 674 C C . CYS A 1 88 ? 0.658 -8.498 -4.317 1.00 87.62 88 CYS A C 1
ATOM 676 O O . CYS A 1 88 ? 1.777 -8.761 -4.760 1.00 87.62 88 CYS A O 1
ATOM 678 N N . PHE A 1 89 ? -0.453 -9.070 -4.798 1.00 87.50 89 PHE A N 1
ATOM 679 C CA . PHE A 1 89 ? -0.422 -10.031 -5.904 1.00 87.50 89 PHE A CA 1
ATOM 680 C C . PHE A 1 89 ? 0.113 -9.402 -7.189 1.00 87.50 89 PHE A C 1
ATOM 682 O O . PHE A 1 89 ? 0.941 -10.006 -7.867 1.00 87.50 89 PHE A O 1
ATOM 689 N N . SER A 1 90 ? -0.308 -8.175 -7.501 1.00 83.31 90 SER A N 1
ATOM 690 C CA . SER A 1 90 ? 0.154 -7.448 -8.686 1.00 83.31 90 SER A CA 1
ATOM 691 C C . SER A 1 90 ? 1.664 -7.210 -8.630 1.00 83.31 90 SER A C 1
ATOM 693 O O . SER A 1 90 ? 2.361 -7.528 -9.593 1.00 83.31 90 SER A O 1
ATOM 695 N N . LYS A 1 91 ? 2.196 -6.753 -7.485 1.00 78.81 91 LYS A N 1
ATOM 696 C CA . LYS A 1 91 ? 3.643 -6.606 -7.276 1.00 78.81 91 LYS A CA 1
ATOM 697 C C . LYS A 1 91 ? 4.366 -7.946 -7.403 1.00 78.81 91 LYS A C 1
ATOM 699 O O . LYS A 1 91 ? 5.363 -8.007 -8.112 1.00 78.81 91 LYS A O 1
ATOM 704 N N . MET A 1 92 ? 3.864 -9.032 -6.812 1.00 82.19 92 MET A N 1
ATOM 705 C CA . MET A 1 92 ? 4.481 -10.360 -6.963 1.00 82.19 92 MET A CA 1
ATOM 706 C C . MET A 1 92 ? 4.523 -10.838 -8.419 1.00 82.19 92 MET A C 1
ATOM 708 O O . MET A 1 92 ? 5.547 -11.357 -8.854 1.00 82.19 92 MET A O 1
ATOM 712 N N . VAL A 1 93 ? 3.449 -10.650 -9.191 1.00 81.12 93 VAL A N 1
ATOM 713 C CA . VAL A 1 93 ? 3.432 -11.011 -10.618 1.00 81.12 93 VAL A CA 1
ATOM 714 C C . VAL A 1 93 ? 4.442 -10.168 -11.391 1.00 81.12 93 VAL A C 1
ATOM 716 O O . VAL A 1 93 ? 5.239 -10.719 -12.148 1.00 81.12 93 VAL A O 1
ATOM 719 N N . VAL A 1 94 ? 4.464 -8.852 -11.161 1.00 73.25 94 VAL A N 1
ATOM 720 C CA . VAL A 1 94 ? 5.455 -7.951 -11.765 1.00 73.25 94 VAL A CA 1
ATOM 721 C C . VAL A 1 94 ? 6.872 -8.351 -11.356 1.00 73.25 94 VAL A C 1
ATOM 723 O O . VAL A 1 94 ? 7.761 -8.322 -12.188 1.00 73.25 94 VAL A O 1
ATOM 726 N N . TRP A 1 95 ? 7.111 -8.807 -10.132 1.00 73.81 95 TRP A N 1
ATOM 727 C CA . TRP A 1 95 ? 8.426 -9.297 -9.717 1.00 73.81 95 TRP A CA 1
ATOM 728 C C . TRP A 1 95 ? 8.838 -10.590 -10.405 1.00 73.81 95 TRP A C 1
ATOM 730 O O . TRP A 1 95 ? 9.945 -10.699 -10.914 1.00 73.81 95 TRP A O 1
ATOM 740 N N . VAL A 1 96 ? 7.958 -11.588 -10.433 1.00 74.44 96 VAL A N 1
ATOM 741 C CA . VAL A 1 96 ? 8.284 -12.892 -11.020 1.00 74.44 96 VAL A CA 1
ATOM 742 C C . VAL A 1 96 ? 8.510 -12.758 -12.525 1.00 74.44 96 VAL A C 1
ATOM 744 O O . VAL A 1 96 ? 9.447 -13.346 -13.067 1.00 74.44 96 VAL A O 1
ATOM 747 N N . VAL A 1 97 ? 7.669 -11.964 -13.195 1.00 68.75 97 VAL A N 1
ATOM 748 C CA . VAL A 1 97 ? 7.740 -11.743 -14.643 1.00 68.75 97 VAL A CA 1
ATOM 749 C C . VAL A 1 97 ? 8.829 -10.737 -14.992 1.00 68.75 97 VAL A C 1
ATOM 751 O O . VAL A 1 97 ? 9.620 -10.993 -15.889 1.00 68.75 97 VAL A O 1
ATOM 754 N N . CYS A 1 98 ? 8.902 -9.600 -14.304 1.00 61.69 98 CYS A N 1
ATOM 755 C CA . CYS A 1 98 ? 9.831 -8.535 -14.657 1.00 61.69 98 CYS A CA 1
ATOM 756 C C . CYS A 1 98 ? 11.162 -8.642 -13.918 1.00 61.69 98 CYS A C 1
ATOM 758 O O . CYS A 1 98 ? 12.153 -8.324 -14.538 1.00 61.69 98 CYS A O 1
ATOM 760 N N . GLY A 1 99 ? 11.262 -9.121 -12.678 1.00 60.00 99 GLY A N 1
ATOM 761 C CA . GLY A 1 99 ? 12.539 -9.246 -11.948 1.00 60.00 99 GLY A CA 1
ATOM 762 C C . GLY A 1 99 ? 13.566 -10.120 -12.680 1.00 60.00 99 GLY A C 1
ATOM 763 O O . GLY A 1 99 ? 14.689 -9.688 -12.919 1.00 60.00 99 GLY A O 1
ATOM 764 N N . ASN A 1 100 ? 13.142 -11.283 -13.186 1.00 60.84 100 ASN A N 1
ATOM 765 C CA . ASN A 1 100 ? 13.994 -12.170 -13.996 1.00 60.84 100 ASN A CA 1
ATOM 766 C C . ASN A 1 100 ? 14.364 -11.607 -15.387 1.00 60.84 100 ASN A C 1
ATOM 768 O O . ASN A 1 100 ? 15.298 -12.097 -16.030 1.00 60.84 100 ASN A O 1
ATOM 772 N N . TYR A 1 101 ? 13.614 -10.619 -15.888 1.00 56.81 101 TYR A N 1
ATOM 773 C CA . TYR A 1 101 ? 13.799 -10.033 -17.221 1.00 56.81 101 TYR A CA 1
ATOM 774 C C . TYR A 1 101 ? 14.438 -8.631 -17.181 1.00 56.81 101 TYR A C 1
ATOM 776 O O . TYR A 1 101 ? 15.187 -8.293 -18.090 1.00 56.81 101 TYR A O 1
ATOM 784 N N . LEU A 1 102 ? 14.208 -7.842 -16.130 1.00 55.00 102 LEU A N 1
ATOM 785 C CA . LEU A 1 102 ? 14.763 -6.508 -15.881 1.00 55.00 102 LEU A CA 1
ATOM 786 C C . LEU A 1 102 ? 16.238 -6.590 -15.519 1.00 55.00 102 LEU A C 1
ATOM 788 O O . LEU A 1 102 ? 16.991 -5.755 -15.998 1.00 55.00 102 LEU A O 1
ATOM 792 N N . ASP A 1 103 ? 16.670 -7.639 -14.812 1.00 55.97 103 ASP A N 1
ATOM 793 C CA . ASP A 1 103 ? 18.100 -7.916 -14.605 1.00 55.97 103 ASP A CA 1
ATOM 794 C C . ASP A 1 103 ? 18.884 -8.010 -15.920 1.00 55.97 103 ASP A C 1
ATOM 796 O O . ASP A 1 103 ? 20.076 -7.713 -15.977 1.00 55.97 103 ASP A O 1
ATOM 800 N N . LYS A 1 104 ? 18.211 -8.409 -17.006 1.00 56.94 104 LYS A N 1
ATOM 801 C CA . LYS A 1 104 ? 18.819 -8.515 -18.337 1.00 56.94 104 LYS A CA 1
ATOM 802 C C . LYS A 1 104 ? 18.766 -7.211 -19.135 1.00 56.94 104 LYS A C 1
ATOM 804 O O . LYS A 1 104 ? 19.502 -7.090 -20.109 1.00 56.94 104 LYS A O 1
ATOM 809 N N . VAL A 1 105 ? 17.890 -6.274 -18.771 1.00 54.34 105 VAL A N 1
ATOM 810 C CA . VAL A 1 105 ? 17.597 -5.055 -19.548 1.00 54.34 105 VAL A CA 1
ATOM 811 C C . VAL A 1 105 ? 18.184 -3.805 -18.890 1.00 54.34 105 VAL A C 1
ATOM 813 O O . VAL A 1 105 ? 18.677 -2.931 -19.598 1.00 54.34 105 VAL A O 1
ATOM 816 N N . ASP A 1 106 ? 18.184 -3.726 -17.559 1.00 53.16 106 ASP A N 1
ATOM 817 C CA . ASP A 1 106 ? 18.771 -2.621 -16.806 1.00 53.16 106 ASP A CA 1
ATOM 818 C C . ASP A 1 106 ? 19.551 -3.146 -15.583 1.00 53.16 106 ASP A C 1
ATOM 820 O O . ASP A 1 106 ? 18.958 -3.421 -14.538 1.00 53.16 106 ASP A O 1
ATOM 824 N N . PRO A 1 107 ? 20.893 -3.240 -15.660 1.00 60.28 107 PRO A N 1
ATOM 825 C CA . PRO A 1 107 ? 21.727 -3.686 -14.542 1.00 60.28 107 PRO A CA 1
ATOM 826 C C . PRO A 1 107 ? 21.730 -2.710 -13.351 1.00 60.28 107 PRO A C 1
ATOM 828 O O . PRO A 1 107 ? 22.361 -2.988 -12.333 1.00 60.28 107 PRO A O 1
ATOM 831 N N . ARG A 1 108 ? 21.067 -1.548 -13.460 1.00 59.16 108 ARG A N 1
ATOM 832 C CA . ARG A 1 108 ? 20.869 -0.594 -12.357 1.00 59.16 108 ARG A CA 1
ATOM 833 C C . ARG A 1 108 ? 19.508 -0.743 -11.677 1.00 59.16 108 ARG A C 1
ATOM 835 O O . ARG A 1 108 ? 19.182 0.068 -10.802 1.00 59.16 108 ARG A O 1
ATOM 842 N N . PHE A 1 109 ? 18.701 -1.730 -12.067 1.00 63.69 109 PHE A N 1
ATOM 843 C CA . PHE A 1 109 ? 17.453 -2.030 -11.381 1.00 63.69 109 PHE A CA 1
ATOM 844 C C . PHE A 1 109 ? 17.740 -2.398 -9.916 1.00 63.69 109 PHE A C 1
ATOM 846 O O . PHE A 1 109 ? 18.529 -3.292 -9.622 1.00 63.69 109 PHE A O 1
ATOM 853 N N . ASP A 1 110 ? 17.148 -1.650 -8.982 1.00 68.19 110 ASP A N 1
ATOM 854 C CA . ASP A 1 110 ? 17.422 -1.828 -7.554 1.00 68.19 110 ASP A CA 1
ATOM 855 C C . ASP A 1 110 ? 16.390 -2.768 -6.938 1.00 68.19 110 ASP A C 1
ATOM 857 O O . ASP A 1 110 ? 15.315 -2.346 -6.502 1.00 68.19 110 ASP A O 1
ATOM 861 N N . HIS A 1 111 ? 16.741 -4.050 -6.901 1.00 75.00 111 HIS A N 1
ATOM 862 C CA . HIS A 1 111 ? 15.953 -5.110 -6.270 1.00 75.00 111 HIS A CA 1
ATOM 863 C C . HIS A 1 111 ? 15.582 -4.802 -4.820 1.00 75.00 111 HIS A C 1
ATOM 865 O O . HIS A 1 111 ? 14.489 -5.150 -4.379 1.00 75.00 111 HIS A O 1
ATOM 871 N N . ARG A 1 112 ? 16.442 -4.079 -4.092 1.00 78.81 112 ARG A N 1
ATOM 872 C CA . ARG A 1 112 ? 16.218 -3.778 -2.672 1.00 78.81 112 ARG A CA 1
ATOM 873 C C . ARG A 1 112 ? 15.008 -2.887 -2.464 1.00 78.81 112 ARG A C 1
ATOM 875 O O . ARG A 1 112 ? 14.284 -3.061 -1.492 1.00 78.81 112 ARG A O 1
ATOM 882 N N . LEU A 1 113 ? 14.784 -1.928 -3.361 1.00 76.38 113 LEU A N 1
ATOM 883 C CA . LEU A 1 113 ? 13.646 -1.022 -3.246 1.00 76.38 113 LEU A CA 1
ATOM 884 C C . LEU A 1 113 ? 12.328 -1.786 -3.406 1.00 76.38 113 LEU A C 1
ATOM 886 O O . LEU A 1 113 ? 11.410 -1.590 -2.614 1.00 76.38 113 LEU A O 1
ATOM 890 N N . PHE A 1 114 ? 12.279 -2.697 -4.378 1.00 76.88 114 PHE A N 1
ATOM 891 C CA . PHE A 1 114 ? 11.122 -3.553 -4.594 1.00 76.88 114 PHE A CA 1
ATOM 892 C C . PHE A 1 114 ? 10.877 -4.494 -3.403 1.00 76.88 114 PHE A C 1
ATOM 894 O O . PHE A 1 114 ? 9.747 -4.622 -2.933 1.00 76.88 114 PHE A O 1
ATOM 901 N N . GLU A 1 115 ? 11.930 -5.133 -2.882 1.00 82.81 115 GLU A N 1
ATOM 902 C CA . GLU A 1 115 ? 11.846 -5.992 -1.693 1.00 82.81 115 GLU A CA 1
ATOM 903 C C . GLU A 1 115 ? 11.319 -5.220 -0.479 1.00 82.81 115 GLU A C 1
ATOM 905 O O . GLU A 1 115 ? 10.421 -5.699 0.216 1.00 82.81 115 GLU A O 1
ATOM 910 N N . ILE A 1 116 ? 11.825 -4.003 -0.253 1.00 85.75 116 ILE A N 1
ATOM 911 C CA . ILE A 1 116 ? 11.341 -3.113 0.806 1.00 85.75 116 ILE A CA 1
ATOM 912 C C . ILE A 1 116 ? 9.859 -2.799 0.590 1.00 85.75 116 ILE A C 1
ATOM 914 O O . ILE A 1 116 ? 9.087 -2.953 1.533 1.00 85.75 116 ILE A O 1
ATOM 918 N N . GLY A 1 117 ? 9.446 -2.442 -0.631 1.00 82.88 117 GLY A N 1
ATOM 919 C CA . GLY A 1 117 ? 8.046 -2.170 -0.967 1.00 82.88 117 GLY A CA 1
ATOM 920 C C . GLY A 1 117 ? 7.123 -3.366 -0.732 1.00 82.88 117 GLY A C 1
ATOM 921 O O . GLY A 1 117 ? 6.016 -3.215 -0.209 1.00 82.88 117 GLY A O 1
ATOM 922 N N . LEU A 1 118 ? 7.573 -4.580 -1.053 1.00 85.38 118 LEU A N 1
ATOM 923 C CA . LEU A 1 118 ? 6.820 -5.802 -0.778 1.00 85.38 118 LEU A CA 1
ATOM 924 C C . LEU A 1 118 ? 6.705 -6.062 0.732 1.00 85.38 118 LEU A C 1
ATOM 926 O O . LEU A 1 118 ? 5.614 -6.356 1.224 1.00 85.38 118 LEU A O 1
ATOM 930 N N . ILE A 1 119 ? 7.804 -5.919 1.479 1.00 89.69 119 ILE A N 1
ATOM 931 C CA . ILE A 1 119 ? 7.828 -6.110 2.936 1.00 89.69 119 ILE A CA 1
ATOM 932 C C . ILE A 1 119 ? 6.911 -5.096 3.626 1.00 89.69 119 ILE A C 1
ATOM 934 O O . ILE A 1 119 ? 6.110 -5.481 4.481 1.00 89.69 119 ILE A O 1
ATOM 938 N N . THR A 1 120 ? 6.973 -3.815 3.254 1.00 89.38 120 THR A N 1
ATOM 939 C CA . THR A 1 120 ? 6.108 -2.779 3.837 1.00 89.38 120 THR A CA 1
ATOM 940 C C . THR A 1 120 ? 4.640 -3.020 3.514 1.00 89.38 120 THR A C 1
ATOM 942 O O . THR A 1 120 ? 3.794 -2.853 4.397 1.00 89.38 120 THR A O 1
ATOM 945 N N . THR A 1 121 ? 4.329 -3.497 2.307 1.00 88.81 121 THR A N 1
ATOM 946 C CA . THR A 1 121 ? 2.956 -3.840 1.913 1.00 88.81 121 THR A CA 1
ATOM 947 C C . THR A 1 121 ? 2.430 -5.010 2.747 1.00 88.81 121 THR A C 1
ATOM 949 O O . THR A 1 121 ? 1.331 -4.935 3.299 1.00 88.81 121 THR A O 1
ATOM 952 N N . LEU A 1 122 ? 3.229 -6.070 2.918 1.00 91.00 122 LEU A N 1
ATOM 953 C CA . LEU A 1 122 ? 2.864 -7.243 3.721 1.00 91.00 122 LEU A CA 1
ATOM 954 C C . LEU A 1 122 ? 2.673 -6.897 5.203 1.00 91.00 122 LEU A C 1
ATOM 956 O O . LEU A 1 122 ? 1.704 -7.344 5.822 1.00 91.00 122 LEU A O 1
ATOM 960 N N . LEU A 1 123 ? 3.559 -6.073 5.772 1.00 91.88 123 LEU A N 1
ATOM 961 C CA . LEU A 1 123 ? 3.408 -5.577 7.142 1.00 91.88 123 LEU A CA 1
ATOM 962 C C . LEU A 1 123 ? 2.130 -4.749 7.282 1.00 91.88 123 LEU A C 1
ATOM 964 O O . LEU A 1 123 ? 1.369 -4.949 8.229 1.00 91.88 123 LEU A O 1
ATOM 968 N N . THR A 1 124 ? 1.856 -3.866 6.322 1.00 92.38 124 THR A N 1
ATOM 969 C CA . THR A 1 124 ? 0.640 -3.046 6.316 1.00 92.38 124 THR A CA 1
ATOM 970 C C . THR A 1 124 ? -0.611 -3.919 6.256 1.00 92.38 124 THR A C 1
ATOM 972 O O . THR A 1 124 ? -1.508 -3.737 7.076 1.00 92.38 124 THR A O 1
ATOM 975 N N . LEU A 1 125 ? -0.649 -4.923 5.373 1.00 92.81 125 LEU A N 1
ATOM 976 C CA . LEU A 1 125 ? -1.743 -5.892 5.285 1.00 92.81 125 LEU A CA 1
ATOM 977 C C . LEU A 1 125 ? -1.945 -6.640 6.611 1.00 92.81 125 LEU A C 1
ATOM 979 O O . LEU A 1 125 ? -3.071 -6.728 7.108 1.00 92.81 125 LEU A O 1
ATOM 983 N N . TYR A 1 126 ? -0.867 -7.145 7.214 1.00 93.62 126 TYR A N 1
ATOM 984 C CA . TYR A 1 126 ? -0.933 -7.880 8.476 1.00 93.62 126 TYR A CA 1
ATOM 985 C C . TYR A 1 126 ? -1.488 -7.017 9.618 1.00 93.62 126 TYR A C 1
ATOM 987 O O . TYR A 1 126 ? -2.445 -7.405 10.297 1.00 93.62 126 TYR A O 1
ATOM 995 N N . PHE A 1 127 ? -0.922 -5.826 9.828 1.00 92.50 127 PHE A N 1
ATOM 996 C CA . PHE A 1 127 ? -1.333 -4.948 10.922 1.00 92.50 127 PHE A CA 1
ATOM 997 C C . PHE A 1 127 ? -2.719 -4.335 10.693 1.00 92.50 127 PHE A C 1
ATOM 999 O O . PHE A 1 127 ? -3.499 -4.261 11.645 1.00 92.50 127 PHE A O 1
ATOM 1006 N N . ALA A 1 128 ? -3.072 -3.971 9.457 1.00 90.06 128 ALA A N 1
ATOM 1007 C CA . ALA A 1 128 ? -4.414 -3.496 9.121 1.00 90.06 128 ALA A CA 1
ATOM 1008 C C . ALA A 1 128 ? -5.474 -4.584 9.348 1.00 90.06 128 ALA A C 1
ATOM 1010 O O . ALA A 1 128 ? -6.511 -4.304 9.946 1.00 90.06 128 ALA A O 1
ATOM 1011 N N . SER A 1 129 ? -5.189 -5.840 8.981 1.00 92.50 129 SER A N 1
ATOM 1012 C CA . SER A 1 129 ? -6.095 -6.974 9.227 1.00 92.50 129 SER A CA 1
ATOM 1013 C C . SER A 1 129 ? -6.300 -7.209 10.725 1.00 92.50 129 SER A C 1
ATOM 1015 O O . SER A 1 129 ? -7.417 -7.420 11.195 1.00 92.50 129 SER A O 1
ATOM 1017 N N . ARG A 1 130 ? -5.218 -7.124 11.510 1.00 91.25 130 ARG A N 1
ATOM 1018 C CA . ARG A 1 130 ? -5.266 -7.235 12.977 1.00 91.25 130 ARG A CA 1
ATOM 1019 C C . ARG A 1 130 ? -6.078 -6.109 13.612 1.00 91.25 130 ARG A C 1
ATOM 1021 O O . ARG A 1 130 ? -6.829 -6.371 14.551 1.00 91.25 130 ARG A O 1
ATOM 1028 N N . LEU A 1 131 ? -5.925 -4.878 13.125 1.00 90.06 131 LEU A N 1
ATOM 1029 C CA . LEU A 1 131 ? -6.708 -3.735 13.587 1.00 90.06 131 LEU A CA 1
ATOM 1030 C C . LEU A 1 131 ? -8.192 -3.918 13.251 1.00 90.06 131 LEU A C 1
ATOM 1032 O O . LEU A 1 131 ? -9.028 -3.732 14.130 1.00 90.06 131 LEU A O 1
ATOM 1036 N N . TRP A 1 132 ? -8.504 -4.346 12.026 1.00 89.62 132 TRP A N 1
ATOM 1037 C CA . TRP A 1 132 ? -9.871 -4.615 11.585 1.00 89.62 132 TRP A CA 1
ATOM 1038 C C . TRP A 1 132 ? -10.559 -5.663 12.467 1.00 89.62 132 TRP A C 1
ATOM 1040 O O . TRP A 1 132 ? -11.613 -5.378 13.028 1.00 89.62 132 TRP A O 1
ATOM 1050 N N . MET A 1 133 ? -9.925 -6.821 12.696 1.00 88.56 133 MET A N 1
ATOM 1051 C CA . MET A 1 133 ? -10.484 -7.865 13.569 1.00 88.56 133 MET A CA 1
ATOM 1052 C C . MET A 1 133 ? -10.781 -7.336 14.977 1.00 88.56 133 MET A C 1
ATOM 1054 O O . MET A 1 133 ? -11.860 -7.570 15.509 1.00 88.56 133 MET A O 1
ATOM 1058 N N . ARG A 1 134 ? -9.865 -6.551 15.561 1.00 86.56 134 ARG A N 1
ATOM 1059 C CA . ARG A 1 134 ? -10.077 -5.975 16.897 1.00 86.56 134 ARG A CA 1
ATOM 1060 C C . ARG A 1 134 ? -11.238 -4.988 16.949 1.00 86.56 134 ARG A C 1
ATOM 1062 O O . ARG A 1 134 ? -11.958 -4.979 17.940 1.00 86.56 134 ARG A O 1
ATOM 1069 N N . ILE A 1 135 ? -11.409 -4.146 15.929 1.00 85.19 135 ILE A N 1
ATOM 1070 C CA . ILE A 1 135 ? -12.549 -3.221 15.888 1.00 85.19 135 ILE A CA 1
ATOM 1071 C C . ILE A 1 135 ? -13.855 -4.015 15.711 1.00 85.19 135 ILE A C 1
ATOM 1073 O O . ILE A 1 135 ? -14.838 -3.704 16.378 1.00 85.19 135 ILE A O 1
ATOM 1077 N N . CYS A 1 136 ? -13.857 -5.082 14.899 1.00 84.25 136 CYS A N 1
ATOM 1078 C CA . CYS A 1 136 ? -15.006 -5.986 14.762 1.00 84.25 136 CYS A CA 1
ATOM 1079 C C . CYS A 1 136 ? -15.398 -6.630 16.093 1.00 84.25 136 CYS A C 1
ATOM 1081 O O . CYS A 1 136 ? -16.581 -6.645 16.427 1.00 84.25 136 CYS A O 1
ATOM 1083 N N . ASP A 1 137 ? -14.427 -7.155 16.843 1.00 84.94 137 ASP A N 1
ATOM 1084 C CA . ASP A 1 137 ? -14.682 -7.808 18.130 1.00 84.94 137 ASP A CA 1
ATOM 1085 C C . ASP A 1 137 ? -15.320 -6.837 19.130 1.00 84.94 137 ASP A C 1
ATOM 1087 O O . ASP A 1 137 ? -16.266 -7.193 19.825 1.00 84.94 137 ASP A O 1
ATOM 1091 N N . ILE A 1 138 ? -14.851 -5.586 19.156 1.00 83.94 138 ILE A N 1
ATOM 1092 C CA . ILE A 1 138 ? -15.372 -4.540 20.048 1.00 83.94 138 ILE A CA 1
ATOM 1093 C C . ILE A 1 138 ? -16.783 -4.098 19.656 1.00 83.94 138 ILE A C 1
ATOM 1095 O O . ILE A 1 138 ? -17.570 -3.750 20.522 1.00 83.94 138 ILE A O 1
ATOM 1099 N N . GLN A 1 139 ? -17.124 -4.108 18.368 1.00 78.06 139 GLN A N 1
ATOM 1100 C CA . GLN A 1 139 ? -18.475 -3.762 17.915 1.00 78.06 139 GLN A CA 1
ATOM 1101 C C . GLN A 1 139 ? -19.499 -4.886 18.143 1.00 78.06 139 GLN A C 1
ATOM 1103 O O . GLN A 1 139 ? -20.699 -4.636 18.049 1.00 78.06 139 GLN A O 1
ATOM 1108 N N . ARG A 1 140 ? -19.044 -6.121 18.397 1.00 74.69 140 ARG A N 1
ATOM 1109 C CA . ARG A 1 140 ? -19.900 -7.301 18.610 1.00 74.69 140 ARG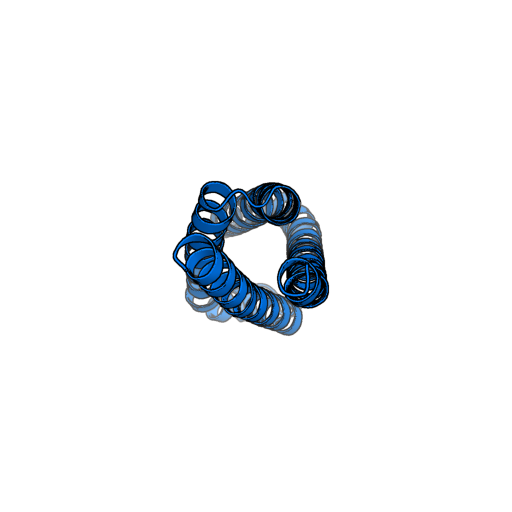 A CA 1
ATOM 1110 C C . ARG A 1 140 ? -20.099 -7.675 20.083 1.00 74.69 140 ARG A C 1
ATOM 1112 O O . ARG A 1 140 ? -21.011 -8.454 20.353 1.00 74.69 140 ARG A O 1
ATOM 1119 N N . GLY A 1 141 ? -19.245 -7.194 20.989 1.00 56.78 141 GLY A N 1
ATOM 1120 C CA . GLY A 1 141 ? -19.303 -7.456 22.435 1.00 56.78 141 GLY A CA 1
ATOM 1121 C C . GLY A 1 141 ? -19.841 -6.271 23.216 1.00 56.78 141 GLY A C 1
ATOM 1122 O O . GLY A 1 141 ? -20.622 -6.519 24.157 1.00 56.78 141 GLY A O 1
#

Radius of gyration: 17.26 Å; chains: 1; bounding box: 42×22×57 Å